Protein AF-A0A5R2MYR5-F1 (afdb_monomer_lite)

pLDDT: mean 94.96, std 7.22, range [49.34, 98.19]

Radius of gyration: 15.03 Å; chains: 1; bounding box: 32×33×31 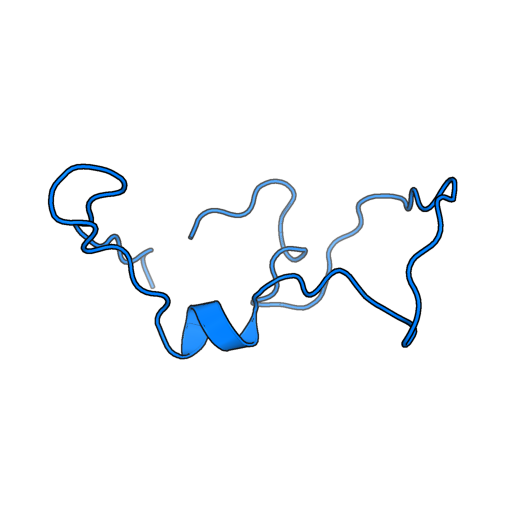Å

Secondary structure (DSSP, 8-state):
---------SSTT------HHHHHH-----SSSS--------------TTSTTSSSS---

Sequence (60 aa):
MGITFRKETFRDDFTFRNSPEHIRRFPFPFHEDSYMYAVNIEPHVVGPKGSVLENLIDVD

Foldseek 3Di:
DDDDDDDADCDDVGRDDDDPLRVVQPPDPDPDPDDDDDPPDDDLDQDDPSHCSNDPHDDD

Structure (mmCIF, N/CA/C/O backbone):
data_AF-A0A5R2MYR5-F1
#
_entry.id   AF-A0A5R2MYR5-F1
#
loop_
_atom_site.group_PDB
_atom_site.id
_atom_site.type_symbol
_atom_site.label_atom_id
_atom_site.label_alt_id
_atom_site.label_comp_id
_atom_site.label_asym_id
_atom_site.label_entity_id
_atom_site.label_seq_id
_atom_site.pdbx_PDB_ins_code
_atom_site.Cartn_x
_atom_site.Cartn_y
_atom_site.Cartn_z
_atom_site.occupancy
_atom_site.B_iso_or_equiv
_atom_site.auth_seq_id
_atom_site.auth_comp_id
_atom_site.auth_asym_id
_atom_site.auth_atom_id
_atom_site.pdbx_PDB_model_num
ATOM 1 N N . MET A 1 1 ? -10.342 17.152 10.985 1.00 49.34 1 MET A N 1
ATOM 2 C CA . MET A 1 1 ? -11.105 15.958 10.561 1.00 49.34 1 MET A CA 1
ATOM 3 C C . MET A 1 1 ? -10.331 14.764 11.102 1.00 49.34 1 MET A C 1
ATOM 5 O O . MET A 1 1 ? -9.128 14.743 10.893 1.00 49.34 1 MET A O 1
ATOM 9 N N . GLY A 1 2 ? -10.942 13.922 11.940 1.00 73.56 2 GLY A N 1
ATOM 10 C CA . GLY A 1 2 ? -10.251 12.814 12.621 1.00 73.56 2 GLY A CA 1
ATOM 11 C C . GLY A 1 2 ? -10.215 11.539 11.775 1.00 73.56 2 GLY A C 1
ATOM 12 O O . GLY A 1 2 ? -10.995 11.414 10.833 1.00 73.56 2 GLY A O 1
ATOM 13 N N . ILE A 1 3 ? -9.321 10.609 12.117 1.00 81.25 3 ILE A N 1
ATOM 14 C CA . ILE A 1 3 ? -9.236 9.288 11.476 1.00 81.25 3 ILE A CA 1
ATOM 15 C C . ILE A 1 3 ? -10.470 8.462 11.873 1.00 81.25 3 ILE A C 1
ATOM 17 O O . ILE A 1 3 ? -10.869 8.462 13.039 1.00 81.25 3 ILE A O 1
ATOM 21 N N . THR A 1 4 ? -11.087 7.779 10.906 1.00 85.38 4 THR A N 1
ATOM 22 C CA . THR A 1 4 ? -12.244 6.900 11.139 1.00 85.38 4 THR A CA 1
ATOM 23 C C . THR A 1 4 ? -11.790 5.447 11.149 1.00 85.38 4 THR A C 1
ATOM 25 O O . THR A 1 4 ? -11.430 4.916 10.106 1.00 85.38 4 THR A O 1
ATOM 28 N N . PHE A 1 5 ? -11.853 4.788 12.306 1.00 90.44 5 PHE A N 1
ATOM 29 C CA . PHE A 1 5 ? -11.495 3.373 12.439 1.00 90.44 5 PHE A CA 1
ATOM 30 C C . PHE A 1 5 ? -12.726 2.468 12.341 1.00 90.44 5 PHE A C 1
ATOM 32 O O . PHE A 1 5 ? -13.758 2.735 12.962 1.00 90.44 5 PHE A O 1
ATOM 39 N N . ARG A 1 6 ? -12.611 1.372 11.583 1.00 91.62 6 ARG A N 1
ATOM 40 C CA . ARG A 1 6 ? -13.658 0.348 11.442 1.00 91.62 6 ARG A CA 1
ATOM 41 C C . ARG A 1 6 ? -13.338 -0.869 12.305 1.00 91.62 6 ARG A C 1
ATOM 43 O O . ARG A 1 6 ? -12.180 -1.181 12.561 1.00 91.62 6 ARG A O 1
ATOM 50 N N . LYS A 1 7 ? -14.380 -1.566 12.761 1.00 95.88 7 LYS A N 1
ATOM 51 C CA . LYS A 1 7 ? -14.239 -2.851 13.452 1.00 95.88 7 LYS A CA 1
ATOM 52 C C . LYS A 1 7 ? -14.358 -3.970 12.424 1.00 95.88 7 LYS A C 1
ATOM 54 O O . LYS A 1 7 ? -15.444 -4.193 11.900 1.00 95.88 7 LYS A O 1
ATOM 59 N N . GLU A 1 8 ? -13.252 -4.648 12.156 1.00 96.94 8 GLU A N 1
ATOM 60 C CA . GLU A 1 8 ? -13.145 -5.680 11.124 1.00 96.94 8 GLU A CA 1
ATOM 61 C C . GLU A 1 8 ? -12.341 -6.879 11.648 1.00 96.94 8 GLU A C 1
ATOM 63 O O . GLU A 1 8 ? -11.596 -6.778 12.626 1.00 96.94 8 GLU A O 1
ATOM 68 N N . THR A 1 9 ? -12.502 -8.027 10.998 1.00 98.19 9 THR A N 1
ATOM 69 C CA . THR A 1 9 ? -11.843 -9.290 11.339 1.00 98.19 9 THR A CA 1
ATOM 70 C C . THR A 1 9 ? -11.025 -9.803 10.155 1.00 98.19 9 THR A C 1
ATOM 72 O O . THR A 1 9 ? -11.467 -9.784 9.005 1.00 98.19 9 THR A O 1
ATOM 75 N N . 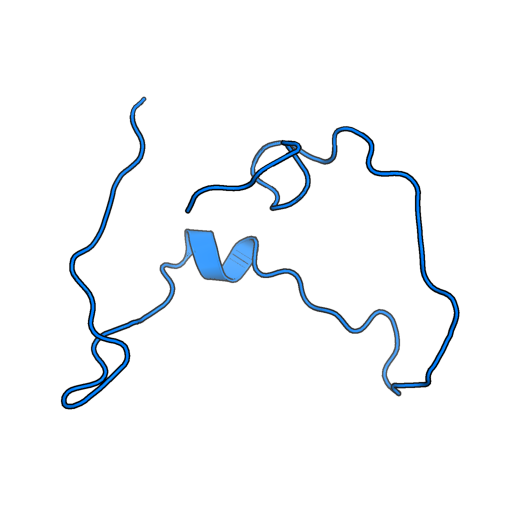PHE A 1 10 ? -9.814 -10.284 10.451 1.00 97.88 10 PHE A N 1
ATOM 76 C CA . PHE A 1 10 ? -8.881 -10.893 9.485 1.00 97.88 10 PHE A CA 1
ATOM 77 C C . PHE A 1 10 ? -8.780 -12.421 9.643 1.00 97.88 10 PHE A C 1
ATOM 79 O O . PHE A 1 10 ? -7.906 -13.057 9.061 1.00 97.88 10 PHE A O 1
ATOM 86 N N . ARG A 1 11 ? -9.640 -13.002 10.482 1.00 97.38 11 ARG A N 1
ATOM 87 C CA . ARG A 1 11 ? -9.746 -14.435 10.780 1.00 97.38 11 ARG A CA 1
ATOM 88 C C . ARG A 1 11 ? -11.205 -14.770 11.106 1.00 97.38 11 ARG A C 1
ATOM 90 O O . ARG A 1 11 ? -11.980 -13.852 11.366 1.00 97.38 11 ARG A O 1
ATOM 97 N N . ASP A 1 12 ? -11.546 -16.054 11.088 1.00 97.81 12 ASP A N 1
ATOM 98 C CA . ASP A 1 12 ? -12.887 -16.600 11.342 1.00 97.81 12 ASP A CA 1
ATOM 99 C C . ASP A 1 12 ? -13.941 -16.157 10.312 1.00 97.81 12 ASP A C 1
ATOM 101 O O . ASP A 1 12 ? -14.118 -16.821 9.293 1.00 97.81 12 ASP A O 1
ATOM 105 N N . ASP A 1 13 ? -14.624 -15.038 10.540 1.00 97.94 13 ASP A N 1
ATOM 106 C CA . ASP A 1 13 ? -15.713 -14.537 9.691 1.00 97.94 13 ASP A CA 1
ATOM 107 C C . ASP A 1 13 ? -15.255 -13.549 8.597 1.00 97.94 13 ASP A C 1
ATOM 109 O O . ASP A 1 13 ? -16.061 -13.165 7.750 1.00 97.94 13 ASP A O 1
ATOM 113 N N . PHE A 1 14 ? -13.964 -13.184 8.573 1.00 97.88 14 PHE A N 1
ATOM 114 C CA . PHE A 1 14 ? -13.298 -12.411 7.506 1.00 97.88 14 PHE A CA 1
ATOM 115 C C . PHE A 1 14 ? -14.089 -11.179 7.025 1.00 97.88 14 PHE A C 1
ATOM 117 O O . PHE A 1 14 ? -14.379 -11.013 5.835 1.00 97.88 14 PHE A O 1
ATOM 124 N N . THR A 1 15 ? -14.435 -10.290 7.955 1.00 98.19 15 THR A N 1
ATOM 125 C CA . THR A 1 15 ? -15.273 -9.112 7.677 1.00 98.19 15 THR A CA 1
ATOM 126 C C . THR A 1 15 ? -14.522 -7.941 7.037 1.00 98.19 15 THR A C 1
ATOM 128 O O . THR A 1 15 ? -15.172 -7.010 6.564 1.00 98.19 15 THR A O 1
ATOM 131 N N . PHE A 1 16 ? -13.185 -7.983 6.972 1.00 97.88 16 PHE A N 1
ATOM 132 C CA . PHE A 1 16 ? -12.380 -6.926 6.351 1.00 97.88 16 PHE A CA 1
ATOM 133 C C . PHE A 1 16 ? -12.760 -6.670 4.884 1.00 97.88 16 PHE A C 1
ATOM 135 O O . PHE A 1 16 ? -12.751 -7.578 4.042 1.00 97.88 16 PHE A O 1
ATOM 142 N N . ARG A 1 17 ? -13.052 -5.408 4.553 1.00 97.06 17 ARG A N 1
ATOM 143 C CA . ARG A 1 17 ? -13.331 -4.947 3.183 1.00 97.06 17 ARG A CA 1
ATOM 144 C C . ARG A 1 17 ? -12.778 -3.549 2.971 1.00 97.06 17 ARG A C 1
ATOM 146 O O . ARG A 1 17 ? -13.050 -2.664 3.767 1.00 97.06 17 ARG A O 1
ATOM 153 N N . ASN A 1 18 ? -12.105 -3.289 1.855 1.00 96.62 18 ASN A N 1
ATOM 154 C CA . ASN A 1 18 ? -11.678 -1.925 1.532 1.00 96.62 18 ASN A CA 1
ATOM 155 C C . ASN A 1 18 ? -12.876 -1.010 1.230 1.00 96.62 18 ASN A C 1
ATOM 157 O O . ASN A 1 18 ? -13.809 -1.399 0.524 1.00 96.62 18 ASN A O 1
ATOM 161 N N . SER A 1 19 ? -12.838 0.217 1.751 1.00 94.56 19 SER A N 1
ATOM 162 C CA . SER A 1 19 ? -13.764 1.281 1.352 1.00 94.56 19 SER A CA 1
ATOM 163 C C . SER A 1 19 ? -13.455 1.767 -0.078 1.00 94.56 19 SER A C 1
ATOM 165 O O . SER A 1 19 ? -12.345 1.551 -0.570 1.00 94.56 19 SER A O 1
ATOM 167 N N . PRO A 1 20 ? -14.372 2.480 -0.763 1.00 95.94 20 PRO A N 1
ATOM 168 C CA . PRO A 1 20 ? -14.059 3.104 -2.052 1.00 95.94 20 PRO A CA 1
ATOM 169 C C . PRO A 1 20 ? -12.864 4.067 -2.002 1.00 95.94 20 PRO A C 1
ATOM 171 O O . PRO A 1 20 ? -12.215 4.287 -3.019 1.00 95.94 20 PRO A O 1
ATOM 174 N N . GLU A 1 21 ? -12.580 4.667 -0.846 1.00 93.56 21 GLU A N 1
ATOM 175 C CA . GLU A 1 21 ? -11.399 5.508 -0.639 1.00 93.56 21 GLU A CA 1
ATOM 176 C C . GLU A 1 21 ? -10.123 4.663 -0.561 1.00 93.56 21 GLU A C 1
ATOM 178 O O . GLU A 1 21 ? -9.204 4.906 -1.341 1.00 93.56 21 GLU A O 1
ATOM 183 N N . HIS A 1 22 ? -10.107 3.609 0.268 1.00 95.00 22 HIS A N 1
A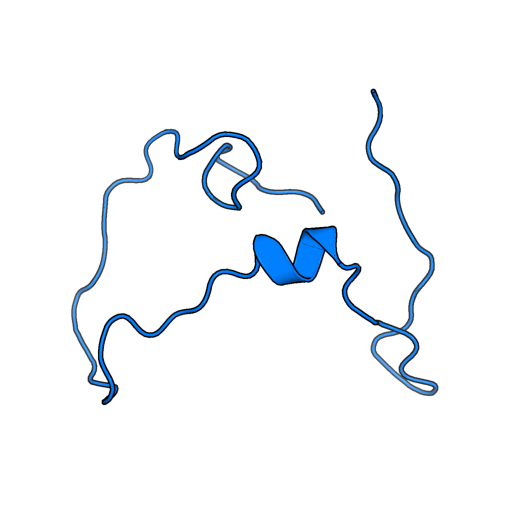TOM 184 C CA . HIS A 1 22 ? -8.975 2.674 0.375 1.00 95.00 22 HIS A CA 1
ATOM 185 C C . HIS A 1 22 ? -8.644 1.999 -0.957 1.00 95.00 22 HIS A C 1
ATOM 187 O O . HIS A 1 22 ? -7.475 1.874 -1.304 1.00 95.00 22 HIS A O 1
ATOM 193 N N . ILE A 1 23 ? -9.658 1.632 -1.750 1.00 97.56 23 ILE A N 1
ATOM 194 C CA . ILE A 1 23 ? -9.453 1.047 -3.086 1.00 97.56 23 ILE A CA 1
ATOM 195 C C . ILE A 1 23 ? -8.665 2.003 -3.995 1.00 97.56 23 ILE A C 1
ATOM 197 O O . ILE A 1 23 ? -7.775 1.560 -4.713 1.00 97.56 23 ILE A O 1
ATOM 201 N N . ARG A 1 24 ? -8.959 3.311 -3.966 1.00 96.75 24 ARG A N 1
ATOM 202 C CA . ARG A 1 24 ? -8.304 4.297 -4.849 1.00 96.75 24 ARG A CA 1
ATOM 203 C C . ARG A 1 24 ? -6.851 4.574 -4.483 1.00 96.75 24 ARG A C 1
ATOM 205 O O . ARG A 1 24 ? -6.087 4.969 -5.355 1.00 96.75 24 ARG A O 1
ATOM 212 N N . ARG A 1 25 ? -6.490 4.404 -3.211 1.00 96.88 25 ARG A N 1
ATOM 213 C CA . ARG A 1 25 ? -5.134 4.649 -2.701 1.00 96.88 25 ARG A CA 1
ATOM 214 C C . ARG A 1 25 ? -4.304 3.378 -2.522 1.00 96.88 25 ARG A C 1
ATOM 216 O O . ARG A 1 25 ? -3.175 3.478 -2.055 1.00 96.88 25 ARG A O 1
ATOM 223 N N . PHE A 1 26 ? -4.844 2.207 -2.870 1.00 98.12 26 PHE A N 1
ATOM 224 C CA . PHE A 1 26 ? -4.125 0.941 -2.766 1.00 98.12 26 PHE A CA 1
ATOM 225 C C . PHE A 1 26 ? -2.802 1.014 -3.558 1.00 98.12 26 PHE A C 1
ATOM 227 O O . PHE A 1 26 ? -2.837 1.373 -4.740 1.00 98.12 26 PHE A O 1
ATOM 234 N N . PRO A 1 27 ? -1.645 0.685 -2.949 1.00 97.50 27 PRO A N 1
ATOM 235 C CA . PRO A 1 27 ? -0.340 0.784 -3.597 1.00 97.50 27 PRO A C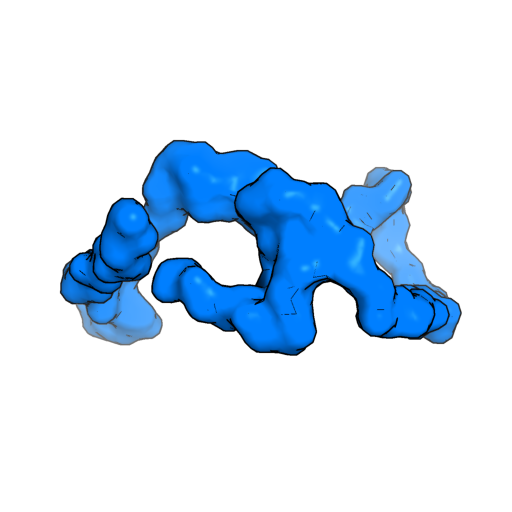A 1
ATOM 236 C C . PRO A 1 27 ? -0.159 -0.363 -4.594 1.00 97.50 27 PRO A C 1
ATOM 238 O O . PRO A 1 27 ? 0.466 -1.382 -4.300 1.00 97.50 27 PRO A O 1
ATOM 241 N N . PHE A 1 28 ? -0.757 -0.220 -5.776 1.00 98.12 28 PHE A N 1
ATOM 242 C CA . PHE A 1 28 ? -0.648 -1.214 -6.833 1.00 98.12 28 PHE A CA 1
ATOM 243 C C . PHE A 1 28 ? 0.826 -1.372 -7.253 1.00 98.12 28 PHE A C 1
ATOM 245 O O . PHE A 1 28 ? 1.440 -0.392 -7.673 1.00 98.12 28 PHE A O 1
ATOM 252 N N . PRO A 1 29 ? 1.418 -2.575 -7.135 1.00 97.56 29 PRO A N 1
ATOM 253 C CA . PRO A 1 29 ? 2.873 -2.724 -7.180 1.00 97.56 29 PRO A CA 1
ATOM 254 C C . PRO A 1 29 ? 3.436 -2.931 -8.594 1.00 97.56 29 PRO A C 1
ATOM 256 O O . PRO A 1 29 ? 4.647 -3.086 -8.753 1.00 97.56 29 PRO A O 1
ATOM 259 N N . PHE A 1 30 ? 2.582 -2.985 -9.620 1.00 98.00 30 PHE A N 1
ATOM 260 C CA . PHE A 1 30 ? 2.988 -3.310 -10.985 1.00 98.00 30 PHE A CA 1
ATOM 261 C C . PHE A 1 30 ? 2.988 -2.057 -11.859 1.00 98.00 30 PHE A C 1
ATOM 263 O O . PHE A 1 30 ? 1.951 -1.435 -12.074 1.00 98.00 30 PHE A O 1
ATOM 270 N N . HIS A 1 31 ? 4.170 -1.705 -12.360 1.00 97.06 31 HIS A N 1
ATOM 271 C CA . HIS A 1 31 ? 4.377 -0.608 -13.309 1.00 97.06 31 HIS A CA 1
ATOM 272 C C . HIS A 1 31 ? 4.424 -1.094 -14.770 1.00 97.06 31 HIS A C 1
ATOM 274 O O . HIS A 1 31 ? 4.368 -0.280 -15.686 1.00 97.06 31 HIS A O 1
ATOM 280 N N . GLU A 1 32 ? 4.500 -2.412 -14.977 1.00 98.06 32 GLU A N 1
ATOM 281 C CA . GLU A 1 32 ? 4.526 -3.102 -16.268 1.00 98.06 32 GLU A CA 1
ATOM 282 C C . GLU A 1 32 ? 3.611 -4.336 -16.219 1.00 98.06 32 GLU A C 1
ATOM 284 O O . GLU A 1 32 ? 3.254 -4.819 -15.142 1.00 98.06 32 GLU A O 1
ATOM 289 N N . ASP A 1 33 ? 3.279 -4.888 -17.389 1.00 98.19 33 ASP A N 1
ATOM 290 C CA . ASP A 1 33 ? 2.420 -6.075 -17.529 1.00 98.19 33 ASP A CA 1
ATOM 291 C C . ASP A 1 33 ? 3.108 -7.390 -17.103 1.00 98.19 33 ASP A C 1
ATOM 293 O O . ASP A 1 33 ? 2.466 -8.437 -17.002 1.00 98.19 33 ASP A O 1
ATOM 297 N N . SER A 1 34 ? 4.418 -7.353 -16.840 1.00 97.81 34 SER A N 1
ATOM 298 C CA . SER A 1 34 ? 5.194 -8.479 -16.318 1.00 97.81 34 SER A CA 1
ATOM 299 C C . SER A 1 34 ? 5.995 -8.073 -15.088 1.00 97.81 34 SER A C 1
ATOM 301 O O . SER A 1 34 ? 6.514 -6.965 -15.013 1.00 97.81 34 SER A O 1
ATOM 303 N N . TYR A 1 35 ? 6.133 -8.991 -14.134 1.00 98.00 35 TYR A N 1
ATOM 304 C CA . TYR A 1 35 ? 6.912 -8.765 -12.921 1.00 98.00 35 TYR A CA 1
ATOM 305 C C . TYR A 1 35 ? 8.313 -9.377 -13.029 1.00 98.00 35 TYR A C 1
ATOM 307 O O . TYR A 1 35 ? 8.462 -10.526 -13.449 1.00 98.00 35 TYR A O 1
ATOM 315 N N . MET A 1 36 ? 9.330 -8.637 -12.584 1.00 97.81 36 MET A N 1
ATOM 316 C CA . MET A 1 36 ? 10.710 -9.107 -12.462 1.00 97.81 36 MET A CA 1
ATOM 317 C C . MET A 1 36 ? 11.377 -8.489 -11.231 1.00 97.81 36 MET A C 1
ATOM 319 O O . MET A 1 36 ? 11.072 -7.359 -10.850 1.00 97.81 36 MET A O 1
ATOM 323 N N . TYR A 1 37 ? 12.308 -9.218 -10.613 1.00 98.00 37 TYR A N 1
ATOM 324 C CA . TYR A 1 37 ? 13.095 -8.678 -9.508 1.00 98.00 37 TYR A CA 1
ATOM 325 C C . TYR A 1 37 ? 14.053 -7.580 -9.977 1.00 98.00 37 TYR A C 1
ATOM 327 O O . TYR A 1 37 ? 14.731 -7.715 -10.994 1.00 98.00 37 TYR A O 1
ATOM 335 N N . ALA A 1 38 ? 14.149 -6.522 -9.177 1.00 97.44 38 ALA A N 1
ATOM 336 C CA . ALA A 1 38 ? 15.066 -5.410 -9.370 1.00 97.44 38 ALA A CA 1
ATOM 337 C C . ALA A 1 38 ? 15.464 -4.818 -8.012 1.00 97.44 38 ALA A C 1
ATOM 339 O O . ALA A 1 38 ? 14.821 -5.074 -6.9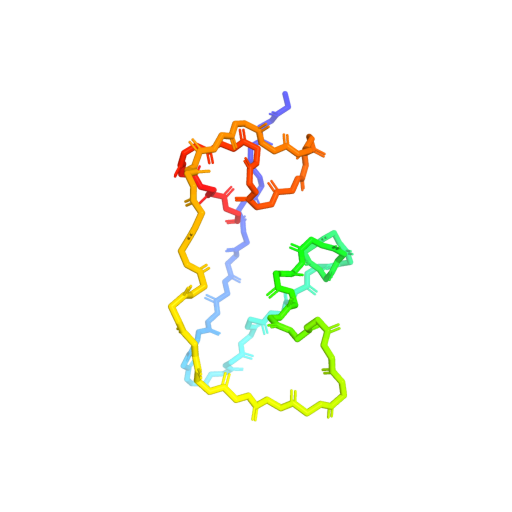94 1.00 97.44 38 ALA A O 1
ATOM 340 N N . VAL A 1 39 ? 16.501 -3.981 -8.003 1.00 98.19 39 VAL A N 1
ATOM 341 C CA . VAL A 1 39 ? 16.750 -3.056 -6.890 1.00 98.19 39 VAL A CA 1
ATOM 342 C C . VAL A 1 39 ? 15.929 -1.795 -7.164 1.00 98.19 39 VAL A C 1
ATOM 344 O O . VAL A 1 39 ? 16.420 -0.848 -7.768 1.00 98.19 39 VAL A O 1
ATOM 347 N N . ASN A 1 40 ? 14.654 -1.812 -6.777 1.00 97.75 40 ASN A N 1
ATOM 348 C CA . ASN A 1 40 ? 13.672 -0.753 -7.046 1.00 97.75 40 ASN A CA 1
ATOM 349 C C . ASN A 1 40 ? 13.503 0.226 -5.868 1.00 97.75 40 ASN A C 1
ATOM 351 O O . ASN A 1 40 ? 12.410 0.727 -5.623 1.00 97.75 40 ASN A O 1
ATOM 355 N N . ILE A 1 41 ? 14.572 0.453 -5.104 1.00 97.75 41 ILE A N 1
ATOM 356 C CA . ILE A 1 41 ? 14.550 1.318 -3.921 1.00 97.75 41 ILE A CA 1
ATOM 357 C C . ILE A 1 41 ? 14.631 2.783 -4.361 1.00 97.75 41 ILE A C 1
ATOM 359 O O . ILE A 1 41 ? 15.535 3.156 -5.109 1.00 97.75 41 ILE A O 1
ATOM 363 N N . GLU A 1 42 ? 13.743 3.618 -3.826 1.00 97.12 42 GLU A N 1
ATOM 364 C CA . GLU A 1 42 ? 13.759 5.074 -3.982 1.00 97.12 42 GLU A CA 1
ATOM 365 C C . GLU A 1 42 ? 13.834 5.781 -2.615 1.00 97.12 42 GLU A C 1
ATOM 367 O O . GLU A 1 42 ? 13.434 5.206 -1.597 1.00 97.12 42 GLU A O 1
ATOM 372 N N . PRO A 1 43 ? 14.369 7.015 -2.538 1.00 97.69 43 PRO A N 1
ATOM 373 C CA . PRO A 1 43 ? 14.314 7.801 -1.311 1.00 97.69 43 PRO A CA 1
ATOM 374 C C . PRO A 1 43 ? 12.866 8.098 -0.906 1.00 97.69 43 PRO A C 1
ATOM 376 O O . PRO A 1 43 ? 12.085 8.584 -1.720 1.00 97.69 43 PRO A O 1
ATOM 379 N N . HIS A 1 44 ? 12.528 7.899 0.371 1.00 96.25 44 HIS A N 1
ATOM 380 C CA . HIS A 1 44 ? 11.217 8.294 0.893 1.00 96.25 44 HIS A CA 1
ATOM 381 C C . HIS A 1 44 ? 11.119 9.822 0.992 1.00 96.25 44 HIS A C 1
ATOM 383 O O . HIS A 1 44 ? 11.662 10.433 1.916 1.00 96.25 44 HIS A O 1
ATOM 389 N N . VAL A 1 45 ? 10.430 10.440 0.035 1.00 95.69 45 VAL A N 1
ATOM 390 C CA . VAL A 1 45 ? 10.074 11.867 0.024 1.00 95.69 45 VAL A CA 1
ATOM 391 C C . VAL A 1 45 ? 8.559 12.028 0.166 1.00 95.69 45 VAL A C 1
ATOM 393 O O . VAL A 1 45 ? 7.812 11.103 -0.133 1.00 95.69 45 VAL A O 1
ATOM 396 N N . VAL A 1 46 ? 8.097 13.197 0.626 1.00 95.88 46 VAL A N 1
ATOM 397 C CA . VAL A 1 46 ? 6.656 13.480 0.783 1.00 95.88 46 VAL A CA 1
ATOM 398 C C . VAL A 1 46 ? 5.951 13.328 -0.567 1.00 95.88 46 VAL A C 1
A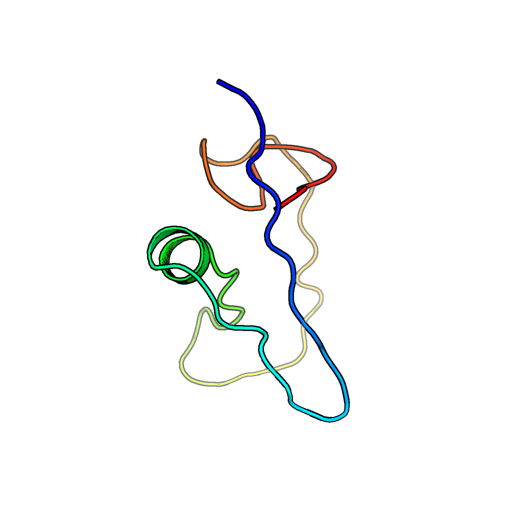TOM 400 O O . VAL A 1 46 ? 6.201 14.100 -1.495 1.00 95.88 46 VAL A O 1
ATOM 403 N N . GLY A 1 47 ? 5.084 12.322 -0.664 1.00 94.81 47 GLY A N 1
ATOM 404 C CA . GLY A 1 47 ? 4.314 12.005 -1.857 1.00 94.81 47 GLY A CA 1
ATOM 405 C C . GLY A 1 47 ? 3.013 12.808 -1.985 1.00 94.81 47 GLY A C 1
ATOM 406 O O . GLY A 1 47 ? 2.754 13.743 -1.222 1.00 94.81 47 GLY A O 1
ATOM 407 N N . PRO A 1 48 ? 2.159 12.455 -2.962 1.00 96.19 48 PRO A N 1
ATOM 408 C CA . PRO A 1 48 ? 0.875 13.116 -3.171 1.00 96.19 48 PRO A CA 1
ATOM 409 C C . PRO A 1 48 ? -0.032 13.054 -1.935 1.00 96.19 48 PRO A C 1
ATOM 411 O O . PRO A 1 48 ? -0.134 12.017 -1.277 1.00 96.19 48 PRO A O 1
ATOM 414 N N . LYS A 1 49 ? -0.754 14.145 -1.662 1.00 95.56 49 LYS A N 1
ATOM 415 C CA . LYS A 1 49 ? -1.734 14.216 -0.569 1.00 95.56 49 LYS A CA 1
ATOM 416 C C . LYS A 1 49 ? -2.829 13.151 -0.728 1.00 95.56 49 LYS A C 1
ATOM 418 O O . LYS A 1 49 ? -3.397 13.012 -1.809 1.00 95.56 49 LYS A O 1
ATOM 423 N N . GLY A 1 50 ? -3.149 12.443 0.351 1.00 93.75 50 GLY A N 1
ATOM 424 C CA . GLY A 1 50 ? -4.119 11.349 0.406 1.00 93.75 50 GLY A CA 1
ATOM 425 C C . GLY A 1 50 ? -3.594 10.009 -0.117 1.00 93.75 50 GLY A C 1
ATOM 426 O O . GLY A 1 50 ? -4.342 9.032 -0.129 1.00 93.75 50 GLY A O 1
ATOM 427 N N . SER A 1 51 ? -2.337 9.945 -0.566 1.00 96.62 51 SER A N 1
ATOM 428 C CA . SER A 1 51 ? -1.691 8.689 -0.947 1.00 96.62 51 SER A CA 1
ATOM 429 C C . SER A 1 51 ? -1.006 8.032 0.250 1.00 96.62 51 SER A C 1
ATOM 431 O O . SER A 1 51 ? -0.683 8.689 1.238 1.00 96.62 51 SER A O 1
ATOM 433 N N . VAL A 1 52 ? -0.683 6.746 0.107 1.00 96.94 52 VAL A N 1
ATOM 434 C CA . VAL A 1 52 ? 0.137 5.989 1.070 1.00 96.94 52 VAL A CA 1
ATOM 435 C C . VAL A 1 52 ? 1.562 6.545 1.250 1.00 96.94 52 VAL A C 1
ATOM 437 O O . VAL A 1 52 ? 2.274 6.119 2.151 1.00 96.94 52 VAL A O 1
ATOM 440 N N . LEU A 1 53 ? 1.983 7.497 0.404 1.00 97.25 53 LEU A N 1
ATOM 441 C CA . LEU A 1 53 ? 3.306 8.127 0.424 1.00 97.25 53 LEU A CA 1
ATOM 442 C C . LEU A 1 53 ? 3.292 9.545 1.027 1.00 97.25 53 LEU A C 1
ATOM 444 O O . LEU A 1 53 ? 4.342 10.179 1.102 1.00 97.25 53 LEU A O 1
ATOM 448 N N . GLU A 1 54 ? 2.130 10.083 1.432 1.00 96.94 54 GLU A N 1
ATOM 449 C CA . GLU A 1 54 ? 2.034 11.450 1.984 1.00 96.94 54 GLU A CA 1
ATOM 450 C C . GLU A 1 54 ? 2.891 11.614 3.248 1.00 96.94 54 GLU A C 1
ATOM 452 O O . GLU A 1 54 ? 3.538 12.641 3.442 1.00 96.94 54 GLU A O 1
ATOM 457 N N . ASN A 1 55 ? 2.909 10.593 4.104 1.00 95.62 55 ASN A N 1
ATOM 458 C CA . ASN A 1 55 ? 3.590 10.618 5.391 1.00 95.62 55 ASN A CA 1
ATOM 459 C C . ASN A 1 55 ? 4.684 9.549 5.457 1.00 95.62 55 ASN A C 1
ATOM 461 O O . ASN A 1 55 ? 4.726 8.621 4.656 1.00 95.62 55 ASN A O 1
ATOM 465 N N . LEU A 1 56 ? 5.573 9.666 6.447 1.00 96.00 56 LEU A N 1
ATOM 466 C CA . LEU A 1 56 ? 6.562 8.621 6.739 1.00 96.00 56 LEU A CA 1
ATOM 467 C C . LEU A 1 56 ? 5.907 7.318 7.222 1.00 96.00 56 LEU A C 1
ATOM 469 O O . LEU A 1 56 ? 6.417 6.234 6.968 1.00 96.00 56 LEU A O 1
ATOM 473 N N . ILE A 1 57 ? 4.792 7.440 7.943 1.00 95.81 57 ILE A N 1
ATOM 474 C CA . ILE A 1 57 ? 3.993 6.324 8.444 1.00 95.81 57 ILE A CA 1
ATOM 475 C C . ILE A 1 57 ? 2.552 6.603 8.033 1.00 95.81 57 ILE A C 1
ATOM 477 O O . ILE A 1 57 ? 1.971 7.597 8.474 1.00 95.81 57 ILE A O 1
ATOM 481 N N . ASP A 1 58 ? 2.000 5.747 7.180 1.00 95.69 58 ASP A N 1
ATOM 482 C CA . ASP A 1 58 ? 0.593 5.792 6.796 1.00 95.69 58 ASP A CA 1
ATOM 483 C C . ASP A 1 58 ? -0.253 5.006 7.807 1.00 95.69 58 ASP A C 1
ATOM 485 O O . ASP A 1 58 ? 0.114 3.900 8.206 1.00 95.69 58 ASP A O 1
ATOM 489 N N . VAL A 1 59 ? -1.358 5.602 8.257 1.00 94.81 59 VAL A N 1
ATOM 490 C CA . VAL A 1 59 ? -2.315 4.994 9.194 1.00 94.81 59 VAL A CA 1
ATOM 491 C C . VAL A 1 59 ? -3.698 5.115 8.573 1.00 94.81 59 VAL A C 1
ATOM 493 O O . VAL A 1 59 ? -4.159 6.237 8.337 1.00 94.81 59 VAL A O 1
ATOM 496 N N . ASP A 1 60 ? -4.346 3.979 8.318 1.00 92.31 60 ASP A N 1
ATOM 497 C CA . ASP A 1 60 ? -5.593 3.883 7.555 1.00 92.31 60 ASP A CA 1
ATOM 498 C C . ASP A 1 60 ? -6.675 2.988 8.190 1.00 92.31 60 ASP A C 1
ATOM 500 O O . ASP A 1 60 ? -6.469 2.456 9.308 1.00 92.31 60 ASP A O 1
#